Protein AF-A0A7D9IZC9-F1 (afdb_monomer_lite)

Structure (mmCIF, N/CA/C/O backbone):
data_AF-A0A7D9IZC9-F1
#
_entry.id   AF-A0A7D9IZC9-F1
#
loop_
_atom_site.group_PDB
_atom_site.id
_atom_site.type_symbol
_atom_site.label_atom_id
_atom_site.label_alt_id
_atom_site.label_comp_id
_atom_site.label_asym_id
_atom_site.label_entity_id
_atom_site.label_seq_id
_atom_site.pdbx_PDB_ins_code
_atom_site.Cartn_x
_atom_site.Cartn_y
_atom_site.Cartn_z
_atom_site.occupancy
_atom_site.B_iso_or_equiv
_atom_site.auth_seq_id
_atom_site.auth_comp_id
_atom_site.auth_asym_id
_atom_site.auth_atom_id
_atom_site.pdbx_PDB_model_num
ATOM 1 N N . GLU A 1 1 ? -10.716 -10.718 -15.882 1.00 45.84 1 GLU A N 1
ATOM 2 C CA . GLU A 1 1 ? -11.079 -9.286 -15.952 1.00 45.84 1 GLU A CA 1
ATOM 3 C C . GLU A 1 1 ? -10.105 -8.509 -15.073 1.00 45.84 1 GLU A C 1
ATOM 5 O O . GLU A 1 1 ? -9.601 -9.093 -14.121 1.00 45.84 1 GLU A O 1
ATOM 10 N N . LYS A 1 2 ? -9.738 -7.264 -15.411 1.00 54.06 2 LYS A N 1
ATOM 11 C CA . LYS A 1 2 ? -8.880 -6.455 -14.525 1.00 54.06 2 LYS A CA 1
ATOM 12 C C . LYS A 1 2 ? -9.763 -5.866 -13.431 1.00 54.06 2 LYS A C 1
ATOM 14 O O . LYS A 1 2 ? -10.280 -4.766 -13.569 1.00 54.06 2 LYS A O 1
ATOM 19 N N . GLU A 1 3 ? -10.002 -6.666 -12.405 1.00 78.94 3 GLU A N 1
ATOM 20 C CA . GLU A 1 3 ? -10.759 -6.265 -11.229 1.00 78.94 3 GLU A CA 1
ATOM 21 C C . GLU A 1 3 ? -10.001 -5.164 -10.462 1.00 78.94 3 GLU A C 1
ATOM 23 O O . GLU A 1 3 ? -8.770 -5.178 -10.361 1.00 78.94 3 GLU A O 1
ATOM 28 N N . CYS A 1 4 ? -10.746 -4.182 -9.958 1.00 85.56 4 CYS A N 1
ATOM 29 C CA . CYS A 1 4 ? -10.213 -3.012 -9.268 1.00 85.56 4 CYS A CA 1
ATOM 30 C C . CYS A 1 4 ? -9.595 -3.346 -7.904 1.00 85.56 4 CYS A C 1
ATOM 32 O O . CYS A 1 4 ? -10.011 -4.321 -7.270 1.00 85.56 4 CYS A O 1
ATOM 34 N N . PRO A 1 5 ? -8.667 -2.508 -7.400 1.00 88.94 5 PRO A N 1
ATOM 35 C CA . PRO A 1 5 ? -8.254 -2.587 -6.007 1.00 88.94 5 PRO A CA 1
ATOM 36 C C . PRO A 1 5 ? -9.454 -2.399 -5.079 1.00 88.94 5 PRO A C 1
ATOM 38 O O . PRO A 1 5 ? -10.395 -1.663 -5.384 1.00 88.94 5 PRO A O 1
ATOM 41 N N . LYS A 1 6 ? -9.404 -3.045 -3.914 1.00 90.12 6 LYS A N 1
ATOM 42 C CA . LYS A 1 6 ? -10.394 -2.812 -2.858 1.00 90.12 6 LYS A CA 1
ATOM 43 C C . LYS A 1 6 ? -10.062 -1.502 -2.153 1.00 90.12 6 LYS A C 1
ATOM 45 O O . LYS A 1 6 ? -8.979 -1.378 -1.590 1.00 90.12 6 LYS A O 1
ATOM 50 N N . CYS A 1 7 ? -10.974 -0.542 -2.169 1.00 88.00 7 CYS A N 1
ATOM 51 C CA . CYS A 1 7 ? -10.781 0.774 -1.560 1.00 88.00 7 CYS A CA 1
ATOM 52 C C . CYS A 1 7 ? -11.540 0.811 -0.233 1.00 88.00 7 CYS A C 1
ATOM 54 O O . CYS A 1 7 ? -12.764 0.689 -0.214 1.00 88.00 7 CYS A O 1
ATOM 56 N N . PHE A 1 8 ? -10.807 0.855 0.877 1.00 87.25 8 PHE A N 1
ATOM 57 C CA . PHE A 1 8 ? -11.345 0.664 2.222 1.00 87.25 8 PHE A CA 1
ATOM 58 C C . PHE A 1 8 ? -11.338 1.959 3.027 1.00 87.25 8 PHE A C 1
ATOM 60 O O . PHE A 1 8 ? -10.403 2.767 2.961 1.00 87.25 8 PHE A O 1
ATOM 67 N N . SER A 1 9 ? -12.359 2.088 3.878 1.00 84.75 9 SER A N 1
ATOM 68 C CA . SER A 1 9 ? -12.310 3.014 5.001 1.00 84.75 9 SER A CA 1
ATOM 69 C C . SER A 1 9 ? -11.179 2.619 5.965 1.00 84.75 9 SER A C 1
ATOM 71 O O . SER A 1 9 ? -10.638 1.511 5.914 1.00 84.75 9 SER A O 1
ATOM 73 N N . VAL A 1 10 ? -10.806 3.519 6.878 1.00 81.31 10 VAL A N 1
ATOM 74 C CA . VAL A 1 10 ? -9.805 3.196 7.913 1.00 81.31 10 VAL A CA 1
ATOM 75 C C . VAL A 1 10 ? -10.273 2.034 8.800 1.00 81.31 10 VAL A C 1
ATOM 77 O O . VAL A 1 10 ? -9.439 1.250 9.246 1.00 81.31 10 VAL A O 1
ATOM 80 N N . ASP A 1 11 ? -11.582 1.911 9.022 1.00 82.00 11 ASP A N 1
ATOM 81 C CA . ASP A 1 11 ? -12.183 0.901 9.897 1.00 82.00 11 ASP A CA 1
ATOM 82 C C . ASP A 1 11 ? -12.112 -0.485 9.248 1.00 82.00 11 ASP A C 1
ATOM 84 O O . ASP A 1 11 ? -11.591 -1.424 9.844 1.00 82.00 11 ASP A O 1
ATOM 88 N N . ASP A 1 12 ? -12.511 -0.589 7.978 1.00 86.56 12 ASP A N 1
ATOM 89 C CA . ASP A 1 12 ? -12.425 -1.846 7.222 1.00 86.56 12 ASP A CA 1
ATOM 90 C C . ASP A 1 12 ? -10.968 -2.290 7.023 1.00 86.56 12 ASP A C 1
ATOM 92 O O . ASP A 1 12 ? -10.657 -3.484 6.982 1.00 86.56 12 ASP A O 1
ATOM 96 N N . PHE A 1 13 ? -10.047 -1.326 6.915 1.00 85.62 13 PHE A N 1
ATOM 97 C CA . PHE A 1 13 ? -8.618 -1.609 6.828 1.00 85.62 13 PHE A CA 1
ATOM 98 C C . PHE A 1 13 ? -8.048 -2.157 8.141 1.00 85.62 13 PHE A C 1
ATOM 100 O O . PHE A 1 13 ? -7.188 -3.036 8.104 1.00 85.62 13 PHE A O 1
ATOM 107 N N . GLU A 1 14 ? -8.514 -1.672 9.293 1.00 84.25 14 GLU A N 1
ATOM 108 C CA . GLU A 1 14 ? -8.120 -2.205 10.600 1.00 84.25 14 GLU A CA 1
ATOM 109 C C . GLU A 1 14 ? -8.553 -3.671 10.760 1.00 84.25 14 GLU A C 1
ATOM 111 O O . GLU A 1 14 ? -7.751 -4.520 11.149 1.00 84.25 14 GLU A O 1
ATOM 116 N N . ASP A 1 15 ? -9.785 -3.981 10.363 1.00 85.56 15 ASP A N 1
ATOM 117 C CA . ASP A 1 15 ? -10.329 -5.339 10.359 1.00 85.56 15 ASP A CA 1
ATOM 118 C C . ASP A 1 15 ? -9.565 -6.280 9.414 1.00 85.56 15 ASP A C 1
ATOM 120 O O . ASP A 1 15 ? -9.295 -7.442 9.741 1.00 85.56 15 ASP A O 1
ATOM 124 N N . LEU A 1 16 ? -9.211 -5.783 8.222 1.00 85.38 16 LEU A N 1
ATOM 125 C CA . LEU A 1 16 ? -8.376 -6.509 7.266 1.00 85.38 16 LEU A CA 1
ATOM 126 C C . LEU A 1 16 ? -7.017 -6.835 7.881 1.00 85.38 16 LEU A C 1
ATOM 128 O O . LEU A 1 16 ? -6.552 -7.971 7.757 1.00 85.38 16 LEU A O 1
ATOM 132 N N . PHE A 1 17 ? -6.402 -5.837 8.515 1.00 79.88 17 PHE A N 1
ATOM 133 C CA . PHE A 1 17 ? -5.091 -5.935 9.131 1.00 79.88 17 PHE A CA 1
ATOM 134 C C . PHE A 1 17 ? -5.065 -7.070 10.157 1.00 79.88 17 PHE A C 1
ATOM 136 O O . PHE A 1 17 ? -4.244 -7.974 10.025 1.00 79.88 17 PHE A O 1
ATOM 143 N N . ASP A 1 18 ? -6.013 -7.095 11.094 1.00 80.56 18 ASP A N 1
ATOM 144 C CA . ASP A 1 18 ? -6.063 -8.100 12.167 1.00 80.56 18 ASP A CA 1
ATOM 145 C C . ASP A 1 18 ? -6.214 -9.535 11.645 1.00 80.56 18 ASP A C 1
ATOM 147 O O . ASP A 1 18 ? -5.665 -10.477 12.216 1.00 80.56 18 ASP A O 1
ATOM 151 N N . LYS A 1 19 ? -6.951 -9.712 10.544 1.00 82.38 19 LYS A N 1
ATOM 152 C CA . LYS A 1 19 ? -7.289 -11.040 10.010 1.00 82.38 19 LYS A CA 1
ATOM 153 C C . LYS A 1 19 ? -6.255 -11.584 9.027 1.00 82.38 19 LYS A C 1
ATOM 155 O O . LYS A 1 19 ? -6.105 -12.798 8.917 1.00 82.38 19 LYS A O 1
ATOM 160 N N . ASN A 1 20 ? -5.593 -10.712 8.267 1.00 82.12 20 ASN A N 1
ATOM 161 C CA . ASN A 1 20 ? -4.898 -11.126 7.044 1.00 82.12 20 ASN A CA 1
ATOM 162 C C . ASN A 1 20 ? -3.399 -10.863 7.054 1.00 82.12 20 ASN A C 1
ATOM 164 O O . ASN A 1 20 ? -2.686 -11.443 6.225 1.00 82.12 20 ASN A O 1
ATOM 168 N N . ILE A 1 21 ? -2.915 -9.987 7.933 1.00 78.75 21 ILE A N 1
ATOM 169 C C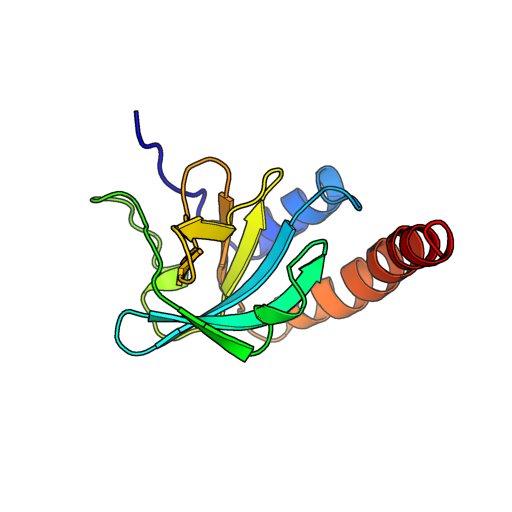A . ILE A 1 21 ? -1.535 -9.546 7.843 1.00 78.75 21 ILE A CA 1
ATOM 170 C C . ILE A 1 21 ? -0.568 -10.576 8.417 1.00 78.75 21 ILE A C 1
ATOM 172 O O . ILE A 1 21 ? -0.709 -11.076 9.532 1.00 78.75 21 ILE A O 1
ATOM 176 N N . ASN A 1 22 ? 0.444 -10.908 7.628 1.00 80.19 22 ASN A N 1
ATOM 177 C CA . ASN A 1 22 ? 1.481 -11.849 8.014 1.00 80.19 22 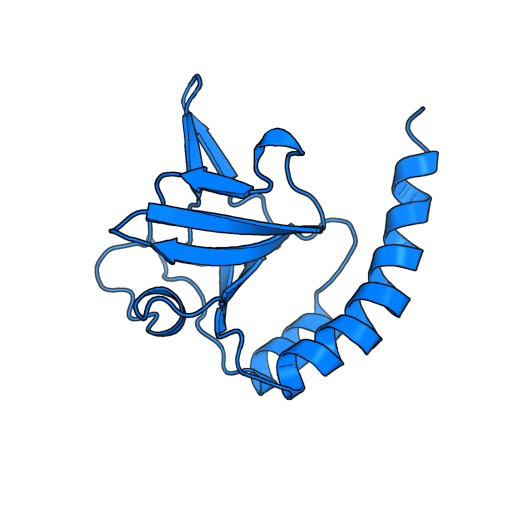ASN A CA 1
ATOM 178 C C . ASN A 1 22 ? 2.804 -11.482 7.327 1.00 80.19 22 ASN A C 1
ATOM 180 O O . ASN A 1 22 ? 2.861 -10.571 6.501 1.00 80.19 22 ASN A O 1
ATOM 184 N N . CYS A 1 23 ? 3.884 -12.191 7.657 1.00 79.69 23 CYS A N 1
ATOM 185 C CA . CYS A 1 23 ? 5.215 -11.885 7.124 1.00 79.69 23 CYS A CA 1
ATOM 186 C C . CYS A 1 23 ? 5.366 -12.149 5.623 1.00 79.69 23 CYS A C 1
ATOM 188 O O . CYS A 1 23 ? 6.378 -11.759 5.04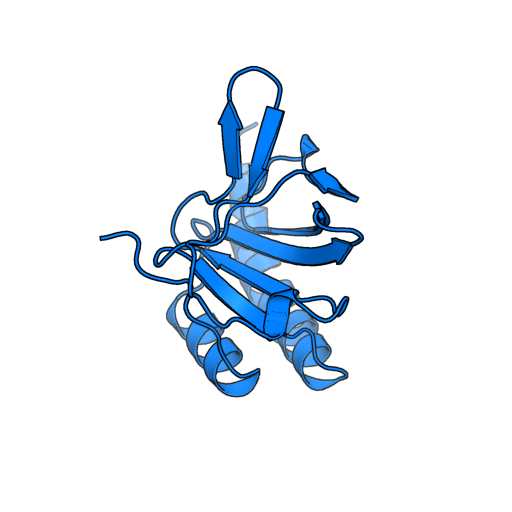7 1.00 79.69 23 CYS A O 1
ATOM 190 N N . SER A 1 24 ? 4.392 -12.803 4.988 1.00 83.69 24 SER A N 1
ATOM 191 C CA . SER A 1 24 ? 4.337 -12.979 3.539 1.00 83.69 24 SER A CA 1
ATOM 192 C C . SER A 1 24 ? 3.534 -11.915 2.804 1.00 83.69 24 SER A C 1
ATOM 194 O O . SER A 1 24 ? 3.627 -11.858 1.582 1.00 83.69 24 SER A O 1
ATOM 196 N N . SER A 1 25 ? 2.817 -11.056 3.521 1.00 86.00 25 SER A N 1
ATOM 197 C CA . SER A 1 25 ? 2.095 -9.936 2.931 1.00 86.00 25 SER A CA 1
ATOM 198 C C . SER A 1 25 ? 3.034 -8.791 2.539 1.00 86.00 25 SER A C 1
ATOM 200 O O . SER A 1 25 ? 4.141 -8.660 3.056 1.00 86.00 25 SER A O 1
ATOM 202 N N . TYR A 1 26 ? 2.549 -7.921 1.661 1.00 88.75 26 TYR A N 1
ATOM 203 C CA . TYR A 1 26 ? 3.201 -6.689 1.235 1.00 88.75 26 TYR A CA 1
ATOM 204 C C . TYR A 1 26 ? 2.438 -5.507 1.825 1.00 88.75 26 TYR A C 1
ATOM 206 O O . TYR A 1 26 ? 1.214 -5.427 1.700 1.00 88.75 26 TYR A O 1
ATOM 214 N N . LEU A 1 27 ? 3.143 -4.568 2.457 1.00 87.81 27 LEU A N 1
ATOM 215 C CA . LEU A 1 27 ? 2.520 -3.377 3.037 1.00 87.81 27 LEU A CA 1
ATOM 216 C C . LEU A 1 27 ? 3.403 -2.150 2.845 1.00 87.81 27 LEU A C 1
ATOM 218 O O . LEU A 1 27 ? 4.491 -2.056 3.420 1.00 87.81 27 LEU A O 1
ATOM 222 N N . THR A 1 28 ? 2.907 -1.175 2.087 1.00 89.19 28 THR A N 1
ATOM 223 C CA . THR A 1 28 ? 3.622 0.073 1.809 1.00 89.19 28 THR A CA 1
ATOM 224 C C . THR A 1 28 ? 2.732 1.281 2.040 1.00 89.19 28 THR A C 1
ATOM 226 O O . THR A 1 28 ? 1.525 1.256 1.810 1.00 89.19 28 THR A O 1
ATOM 229 N N . ARG A 1 29 ? 3.340 2.371 2.512 1.00 89.31 29 ARG A N 1
ATOM 230 C CA . ARG A 1 29 ? 2.716 3.692 2.502 1.00 89.31 29 ARG A CA 1
ATOM 231 C C . ARG A 1 29 ? 3.166 4.427 1.264 1.00 89.31 29 ARG A C 1
ATOM 233 O O . ARG A 1 29 ? 4.363 4.641 1.070 1.00 89.31 29 ARG A O 1
ATOM 240 N N . VAL A 1 30 ? 2.202 4.886 0.490 1.00 90.69 30 VAL A N 1
ATOM 241 C CA . VAL A 1 30 ? 2.407 5.567 -0.780 1.00 90.69 30 VAL A CA 1
ATOM 242 C C . VAL A 1 30 ? 1.752 6.945 -0.771 1.00 90.69 30 VAL A C 1
ATOM 244 O O . VAL A 1 30 ? 1.030 7.297 0.161 1.00 90.69 30 VAL A O 1
ATOM 247 N N . LYS A 1 31 ? 2.060 7.771 -1.768 1.00 90.62 31 LYS A N 1
ATOM 248 C CA . LYS A 1 31 ? 1.434 9.075 -1.995 1.00 90.62 31 LYS A CA 1
ATOM 249 C C . LYS A 1 31 ? 1.462 9.376 -3.490 1.00 90.62 31 LYS A C 1
ATOM 251 O O . LYS A 1 31 ? 2.553 9.406 -4.061 1.00 90.62 31 LYS A O 1
ATOM 256 N N . SER A 1 32 ? 0.310 9.665 -4.087 1.00 86.75 32 SER A N 1
ATOM 257 C CA . SER A 1 32 ? 0.261 10.153 -5.469 1.00 86.75 32 SER A CA 1
ATOM 258 C C . SER A 1 32 ? 0.833 11.573 -5.556 1.00 86.75 32 SER A C 1
ATOM 260 O O . SER A 1 32 ? 0.502 12.441 -4.739 1.00 86.75 32 SER A O 1
ATOM 262 N N . ILE A 1 33 ? 1.751 11.802 -6.498 1.00 85.00 33 ILE A N 1
ATOM 263 C CA . ILE A 1 33 ? 2.399 13.093 -6.760 1.00 85.00 33 ILE A CA 1
ATOM 264 C C . ILE A 1 33 ? 2.579 13.236 -8.272 1.00 85.00 33 ILE A C 1
ATOM 266 O O . ILE A 1 33 ? 3.370 12.511 -8.866 1.00 85.00 33 ILE A O 1
ATOM 270 N N . GLY A 1 34 ? 1.872 14.188 -8.889 1.00 80.56 34 GLY A N 1
ATOM 271 C CA . GLY A 1 34 ? 2.078 14.542 -10.299 1.00 80.56 34 GLY A CA 1
ATOM 272 C C . GLY A 1 34 ? 1.891 13.375 -11.275 1.00 80.56 34 GLY A C 1
ATOM 273 O O . GLY A 1 34 ? 2.675 13.243 -12.206 1.00 80.56 34 GLY A O 1
ATOM 274 N N . GLY A 1 35 ? 0.909 12.499 -11.035 1.00 82.06 35 GLY A N 1
ATOM 275 C CA . GLY A 1 35 ? 0.666 11.321 -11.880 1.00 82.06 35 GLY A CA 1
ATOM 276 C C . GLY A 1 35 ? 1.615 10.143 -11.631 1.00 82.06 35 GLY A C 1
ATOM 277 O O . GLY A 1 35 ? 1.524 9.138 -12.326 1.00 82.06 35 GLY A O 1
ATOM 278 N N . LEU A 1 36 ? 2.486 10.227 -10.621 1.00 88.44 36 LEU A N 1
ATOM 279 C CA . LEU A 1 36 ? 3.365 9.144 -10.173 1.00 88.44 36 LEU A CA 1
ATOM 280 C C . LEU A 1 36 ? 3.031 8.720 -8.742 1.00 88.44 36 LEU A C 1
ATOM 282 O O . LEU A 1 36 ? 2.402 9.465 -7.987 1.00 88.44 36 LEU A O 1
ATOM 286 N N . MET A 1 37 ? 3.517 7.546 -8.342 1.00 89.75 37 MET A N 1
ATOM 287 C CA . MET A 1 37 ? 3.391 7.051 -6.978 1.00 89.75 37 MET A CA 1
ATOM 288 C C . MET A 1 37 ? 4.720 7.161 -6.242 1.00 89.75 37 MET A C 1
ATOM 290 O O . MET A 1 37 ? 5.721 6.555 -6.625 1.00 89.75 37 MET A O 1
ATOM 294 N N . LYS A 1 38 ? 4.735 7.922 -5.146 1.00 90.88 38 LYS A N 1
ATOM 295 C CA . LYS A 1 38 ? 5.877 7.982 -4.233 1.00 90.88 38 LYS A CA 1
ATOM 296 C C . LYS A 1 38 ? 5.701 6.982 -3.102 1.00 90.88 38 LYS A C 1
ATOM 298 O O . LYS A 1 38 ? 4.826 7.166 -2.254 1.00 90.88 38 LYS A O 1
ATOM 303 N N . VAL A 1 39 ? 6.584 5.993 -3.020 1.00 89.81 39 VAL A N 1
ATOM 304 C CA . VAL A 1 39 ? 6.679 5.096 -1.865 1.00 89.81 39 VAL A CA 1
ATOM 305 C C . VAL A 1 39 ? 7.330 5.870 -0.723 1.00 89.81 39 VAL A C 1
ATOM 307 O O . VAL A 1 39 ? 8.455 6.346 -0.814 1.00 89.81 39 VAL A O 1
ATOM 310 N N . LYS A 1 40 ? 6.596 6.072 0.368 1.00 87.00 40 LYS A N 1
ATOM 311 C CA . LYS A 1 40 ? 7.068 6.805 1.551 1.00 87.00 40 LYS A CA 1
ATOM 312 C C . LYS A 1 40 ? 7.751 5.908 2.564 1.00 87.00 40 LYS A C 1
ATOM 314 O O . LYS A 1 40 ? 8.545 6.423 3.342 1.00 87.00 40 LYS A O 1
ATOM 319 N N . LYS A 1 41 ? 7.318 4.653 2.643 1.00 84.25 41 LYS A N 1
ATOM 320 C CA . LYS A 1 41 ? 7.862 3.633 3.534 1.00 84.25 41 LYS A CA 1
ATOM 321 C C . LYS A 1 41 ? 7.327 2.267 3.123 1.00 84.25 41 LYS A C 1
ATOM 323 O O . LYS A 1 41 ? 6.131 2.155 2.846 1.00 84.25 41 LYS A O 1
ATOM 328 N N . ALA A 1 42 ? 8.179 1.256 3.143 1.00 82.12 42 ALA A N 1
ATOM 329 C CA . ALA A 1 42 ? 7.765 -0.137 3.114 1.00 82.12 42 ALA A CA 1
ATOM 330 C C . ALA A 1 42 ? 7.838 -0.718 4.527 1.00 82.12 42 ALA A C 1
ATOM 332 O O . ALA A 1 42 ? 8.767 -0.424 5.277 1.00 82.12 42 ALA A O 1
ATOM 333 N N . TYR A 1 43 ? 6.831 -1.492 4.916 1.00 79.94 43 TYR A N 1
ATOM 334 C CA . TYR A 1 43 ? 6.728 -2.040 6.270 1.00 79.94 43 TYR A CA 1
ATOM 335 C C . TYR A 1 43 ? 6.870 -3.555 6.305 1.00 79.94 43 TYR A C 1
ATOM 337 O O . TYR A 1 43 ? 7.412 -4.087 7.269 1.00 79.94 43 TYR A O 1
ATOM 345 N N . ILE A 1 44 ? 6.382 -4.239 5.272 1.00 79.06 44 ILE A N 1
ATOM 346 C CA . ILE A 1 44 ? 6.475 -5.692 5.120 1.00 79.06 44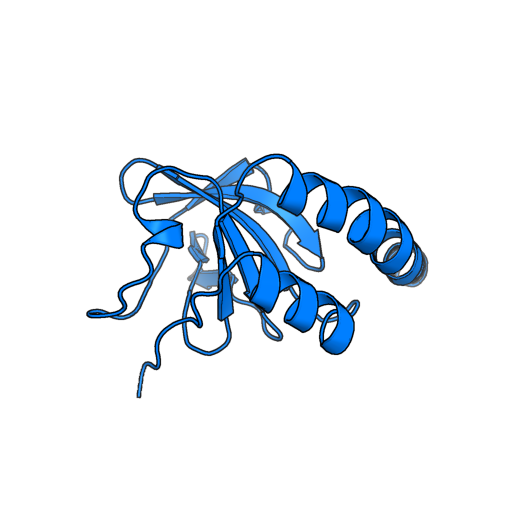 ILE A CA 1
ATOM 347 C C . ILE A 1 44 ? 6.762 -5.966 3.661 1.00 79.06 44 ILE A C 1
ATOM 349 O O . ILE A 1 44 ? 6.099 -5.355 2.821 1.00 79.06 44 ILE A O 1
ATOM 353 N N . LYS A 1 45 ? 7.738 -6.851 3.419 1.00 73.12 45 LYS A N 1
ATOM 354 C CA . LYS A 1 45 ? 8.188 -7.327 2.108 1.00 73.12 45 LYS A CA 1
ATOM 355 C C . LYS A 1 45 ? 8.108 -6.239 1.041 1.00 73.12 45 LYS A C 1
ATOM 357 O O . LYS A 1 45 ? 7.110 -6.072 0.356 1.00 73.12 45 LYS A O 1
ATOM 362 N N . ALA A 1 46 ? 9.186 -5.490 0.900 1.00 65.38 46 ALA A N 1
ATOM 363 C CA . ALA A 1 46 ? 9.419 -4.699 -0.292 1.00 65.38 46 ALA A CA 1
ATOM 364 C C . ALA A 1 46 ? 10.907 -4.741 -0.608 1.00 65.38 46 ALA A C 1
ATOM 366 O O . ALA A 1 46 ? 11.725 -5.071 0.249 1.00 65.38 46 ALA A O 1
ATOM 367 N N . TYR A 1 47 ? 11.245 -4.404 -1.841 1.00 66.56 47 TYR A N 1
ATOM 368 C CA . TYR A 1 47 ? 12.630 -4.229 -2.241 1.00 66.56 47 TYR A CA 1
ATOM 369 C C . TYR A 1 47 ? 13.205 -2.982 -1.554 1.00 66.56 47 TYR A C 1
ATOM 371 O O . TYR A 1 47 ? 12.601 -1.917 -1.637 1.00 66.56 47 TYR A O 1
ATOM 379 N N . ASP A 1 48 ? 14.383 -3.055 -0.932 1.00 62.28 48 ASP A N 1
ATOM 380 C CA . ASP A 1 48 ? 15.010 -1.874 -0.301 1.00 62.28 48 ASP A CA 1
ATOM 381 C C . ASP A 1 48 ? 15.138 -0.693 -1.283 1.00 62.28 48 ASP A C 1
ATOM 383 O O . ASP A 1 48 ? 14.957 0.470 -0.925 1.00 62.28 48 ASP A O 1
ATOM 387 N N . ALA A 1 49 ? 15.344 -1.006 -2.566 1.00 63.41 49 ALA A N 1
ATOM 388 C CA . ALA A 1 49 ? 15.423 -0.043 -3.659 1.00 63.41 49 ALA A CA 1
ATOM 389 C C . ALA A 1 49 ? 14.130 0.762 -3.911 1.00 63.41 49 ALA A C 1
ATOM 391 O O . ALA A 1 49 ? 14.175 1.757 -4.635 1.00 63.41 49 ALA A O 1
ATOM 392 N N . VAL A 1 50 ? 12.980 0.354 -3.355 1.00 71.88 50 VAL A N 1
ATOM 393 C CA . VAL A 1 50 ? 11.708 1.067 -3.548 1.00 71.88 50 VAL A CA 1
ATOM 394 C C . VAL A 1 50 ? 11.405 2.083 -2.451 1.00 71.88 50 VAL A C 1
ATOM 396 O O . VAL A 1 50 ? 10.493 2.889 -2.627 1.00 71.88 50 VAL A O 1
ATOM 399 N N . GLU A 1 51 ? 12.133 2.109 -1.330 1.00 74.62 51 GLU A N 1
ATOM 400 C CA . GLU A 1 51 ? 11.858 3.097 -0.282 1.00 74.62 51 GLU A CA 1
ATOM 401 C C . GLU A 1 51 ? 12.231 4.515 -0.750 1.00 74.62 51 GLU A C 1
ATOM 403 O O . GLU A 1 51 ? 13.282 4.747 -1.339 1.00 74.62 51 GLU A O 1
ATOM 408 N N . TYR A 1 52 ? 11.342 5.489 -0.525 1.00 77.69 52 TYR A N 1
ATOM 409 C CA . TYR A 1 52 ? 11.462 6.881 -0.997 1.00 77.69 52 TYR A CA 1
ATOM 410 C C . TYR A 1 52 ? 11.465 7.075 -2.520 1.00 77.69 52 TYR A C 1
ATOM 412 O O . TYR A 1 52 ? 11.438 8.229 -2.975 1.00 77.69 52 TYR A O 1
ATOM 420 N N . ALA A 1 53 ? 11.411 5.991 -3.296 1.00 84.31 53 ALA A N 1
ATOM 421 C CA . ALA A 1 53 ? 11.344 6.027 -4.744 1.00 84.31 53 ALA A CA 1
ATOM 422 C C . ALA A 1 53 ? 10.014 6.622 -5.226 1.00 84.31 53 ALA A C 1
ATOM 424 O O . ALA A 1 53 ? 8.958 6.487 -4.600 1.00 84.31 53 ALA A O 1
ATOM 425 N N . THR A 1 54 ? 10.080 7.315 -6.359 1.00 88.69 54 THR A N 1
ATOM 426 C CA . THR A 1 54 ? 8.906 7.783 -7.099 1.00 88.69 54 THR A CA 1
ATOM 427 C C . THR A 1 54 ? 8.881 7.033 -8.412 1.00 88.69 54 THR A C 1
ATOM 429 O O . THR A 1 54 ? 9.892 7.010 -9.109 1.00 88.69 54 THR A O 1
ATOM 432 N N . MET A 1 55 ? 7.764 6.383 -8.711 1.00 89.88 55 MET A N 1
ATOM 433 C CA . MET A 1 55 ? 7.683 5.447 -9.822 1.00 89.88 55 MET A CA 1
ATOM 434 C C . MET A 1 55 ? 6.315 5.486 -10.502 1.00 89.88 55 MET A C 1
ATOM 436 O O . MET A 1 55 ? 5.346 5.982 -9.909 1.00 89.88 55 MET A O 1
ATOM 440 N N . PRO A 1 56 ? 6.216 4.970 -11.736 1.00 90.81 56 PRO A N 1
ATOM 441 C CA . PRO A 1 56 ? 4.933 4.774 -12.384 1.00 90.81 56 PRO A CA 1
ATOM 442 C C . PRO A 1 56 ? 4.046 3.839 -11.567 1.00 90.81 56 PRO A C 1
ATOM 444 O O . PRO A 1 56 ? 4.518 2.947 -10.857 1.00 90.81 56 PRO A O 1
ATOM 447 N N . TYR A 1 57 ? 2.742 4.025 -11.695 1.00 88.25 57 TYR A N 1
ATOM 448 C CA . TYR A 1 57 ? 1.771 3.097 -11.147 1.00 88.25 57 TYR A CA 1
ATOM 449 C C . TYR A 1 57 ? 0.638 2.878 -12.140 1.00 88.25 57 TYR A C 1
ATOM 451 O O . TYR A 1 57 ? 0.351 3.737 -12.973 1.00 88.25 57 TYR A O 1
ATOM 459 N N . VAL A 1 58 ? 0.014 1.711 -12.050 1.00 87.19 58 VAL A N 1
ATOM 460 C CA . VAL A 1 58 ? -1.097 1.291 -12.893 1.00 87.19 58 VAL A CA 1
ATOM 461 C C . VAL A 1 58 ? -2.272 0.968 -11.985 1.00 87.19 58 VAL A C 1
ATOM 463 O O . VAL A 1 58 ? -2.164 0.112 -11.108 1.00 87.19 58 VAL A O 1
ATOM 466 N N . ILE A 1 59 ? -3.393 1.641 -12.225 1.00 82.00 59 ILE A N 1
ATOM 467 C CA . ILE A 1 59 ? -4.718 1.260 -11.732 1.00 82.00 59 ILE A CA 1
ATOM 468 C C . ILE A 1 59 ? -5.549 0.941 -12.980 1.00 82.00 59 ILE A C 1
ATOM 470 O O . ILE A 1 59 ? -5.440 1.691 -13.956 1.00 82.00 59 ILE A O 1
ATOM 474 N N . PRO A 1 60 ? -6.341 -0.146 -13.011 1.00 80.44 60 PRO A N 1
ATOM 475 C CA . PRO A 1 60 ? -7.247 -0.390 -14.126 1.00 80.44 60 PRO A CA 1
ATOM 476 C C . PRO A 1 60 ? -8.167 0.815 -14.384 1.00 80.44 60 PRO A C 1
ATOM 478 O O . PRO A 1 60 ? -8.588 1.509 -13.454 1.00 80.44 60 PRO A O 1
ATOM 481 N N . GLU A 1 61 ? -8.462 1.080 -15.659 1.00 65.94 61 GLU A N 1
ATOM 482 C CA . GLU A 1 61 ? -9.393 2.143 -16.045 1.00 65.94 61 GLU A CA 1
ATOM 483 C C . GLU A 1 61 ? -10.757 1.919 -15.371 1.00 65.94 61 GLU A C 1
ATOM 485 O O . GLU A 1 61 ? -11.182 0.780 -15.184 1.00 65.94 61 GLU A O 1
ATOM 490 N N . PHE A 1 62 ? -11.439 3.009 -15.001 1.00 66.69 62 PHE A N 1
ATOM 491 C CA . PHE A 1 62 ? -12.738 3.013 -14.302 1.00 66.69 62 PHE A CA 1
ATOM 492 C C . PHE A 1 62 ? -12.737 2.562 -12.830 1.00 66.69 62 PHE A C 1
ATOM 494 O O . PHE A 1 62 ? -13.803 2.503 -12.218 1.00 66.69 62 PHE A O 1
ATOM 501 N N . CYS A 1 63 ? -11.577 2.337 -12.208 1.00 74.44 63 CYS A N 1
ATOM 502 C CA . CYS A 1 63 ? -11.510 2.138 -10.760 1.00 74.44 63 CYS A CA 1
ATOM 503 C C . CYS A 1 63 ? -11.540 3.478 -10.011 1.00 74.44 63 CYS A C 1
ATOM 505 O O . CYS A 1 63 ? -10.562 4.230 -10.008 1.00 74.44 63 CYS A O 1
ATOM 507 N N . GLN A 1 64 ? -12.656 3.774 -9.342 1.00 66.25 64 GLN A N 1
ATOM 508 C CA . GLN A 1 64 ? -12.752 4.914 -8.429 1.00 66.25 64 GLN A CA 1
ATOM 509 C C . GLN A 1 64 ? -12.134 4.542 -7.077 1.00 66.25 64 GLN A C 1
ATOM 511 O O . GLN A 1 64 ? -12.765 3.885 -6.257 1.00 66.25 64 GLN A O 1
ATOM 516 N N . CYS A 1 65 ? -10.877 4.937 -6.874 1.00 75.62 65 CYS A N 1
ATOM 517 C CA . CYS A 1 65 ? -10.173 4.830 -5.595 1.00 75.62 65 CYS A CA 1
ATOM 518 C C . CYS A 1 65 ? -9.699 6.237 -5.202 1.00 75.62 65 CYS A C 1
ATOM 520 O O . CYS A 1 65 ? -8.559 6.643 -5.468 1.00 75.62 65 CYS A O 1
ATOM 522 N N . ASP A 1 66 ? -10.609 7.025 -4.628 1.00 71.00 66 ASP A N 1
ATOM 523 C CA . ASP A 1 66 ? -10.356 8.410 -4.202 1.00 71.00 66 ASP A CA 1
ATOM 524 C C . ASP A 1 66 ? -9.207 8.509 -3.185 1.00 71.00 66 ASP A C 1
ATOM 526 O O . ASP A 1 66 ? -8.554 9.552 -3.045 1.00 71.00 66 ASP A O 1
ATOM 530 N N . GLU A 1 67 ? -8.921 7.395 -2.511 1.00 68.56 67 GLU A N 1
ATOM 531 C CA . GLU A 1 67 ? -7.816 7.172 -1.590 1.00 68.56 67 GLU A CA 1
ATOM 532 C C . GLU A 1 67 ? -6.459 7.397 -2.257 1.00 68.56 67 GLU A C 1
ATOM 534 O O . GLU A 1 67 ? -5.518 7.771 -1.562 1.00 68.56 67 GLU A O 1
ATOM 539 N N . ILE A 1 68 ? -6.336 7.201 -3.575 1.00 73.19 68 ILE A N 1
ATOM 540 C CA . ILE A 1 68 ? -5.080 7.376 -4.322 1.00 73.19 68 ILE A CA 1
ATOM 541 C C . ILE A 1 68 ? -5.013 8.752 -4.997 1.00 73.19 68 ILE A C 1
ATOM 543 O O . ILE A 1 68 ? -3.930 9.325 -5.133 1.00 73.19 68 ILE A O 1
ATOM 547 N N . ASN A 1 69 ? -6.158 9.323 -5.373 1.00 63.56 69 ASN A N 1
ATOM 548 C CA . ASN A 1 69 ? -6.214 10.439 -6.323 1.00 63.56 69 ASN A CA 1
ATOM 549 C C . ASN A 1 69 ? -6.060 11.843 -5.719 1.00 63.56 69 ASN A C 1
ATOM 551 O O . ASN A 1 69 ? -5.932 12.813 -6.457 1.00 63.56 69 ASN A O 1
ATOM 555 N N . ASN A 1 70 ? -5.980 11.980 -4.395 1.00 65.06 70 ASN A N 1
ATOM 556 C CA . ASN A 1 70 ? -6.083 13.295 -3.745 1.00 65.06 70 ASN A CA 1
ATOM 557 C C . ASN A 1 70 ? -4.786 13.833 -3.128 1.00 65.06 70 ASN A C 1
ATOM 559 O O . ASN A 1 70 ? -4.821 14.679 -2.233 1.00 65.06 70 ASN A O 1
ATOM 563 N N . GLY A 1 71 ? -3.620 13.331 -3.549 1.00 68.88 71 GLY A N 1
ATOM 564 C CA . GLY A 1 71 ? -2.336 13.777 -2.992 1.00 68.88 71 GLY A CA 1
ATOM 565 C C . GLY A 1 71 ? -2.229 13.563 -1.475 1.00 68.88 71 GLY A C 1
ATOM 566 O O . GLY A 1 71 ? -1.394 14.186 -0.816 1.00 68.88 71 GLY A O 1
ATOM 567 N N . VAL A 1 72 ? -3.068 12.693 -0.910 1.00 81.50 72 VAL A N 1
ATOM 568 C CA . VAL A 1 72 ? -2.989 12.216 0.470 1.00 81.50 72 VAL A CA 1
ATOM 569 C C . VAL A 1 72 ? -2.125 10.958 0.474 1.00 81.50 72 VAL A C 1
ATOM 571 O O . VAL A 1 72 ? -1.965 10.294 -0.548 1.00 81.50 72 VAL A O 1
ATOM 574 N N . ALA A 1 73 ? -1.474 10.678 1.601 1.00 87.50 73 ALA A N 1
ATOM 575 C CA . ALA A 1 73 ? -0.806 9.395 1.746 1.00 87.50 73 ALA A CA 1
ATOM 576 C C . ALA A 1 73 ? -1.853 8.278 1.860 1.00 87.50 73 ALA A C 1
ATOM 578 O O . ALA A 1 73 ? -2.948 8.498 2.372 1.00 87.50 73 ALA A O 1
ATOM 579 N N . SER A 1 74 ? -1.490 7.079 1.439 1.00 89.62 74 SER A N 1
ATOM 580 C CA . SER A 1 74 ? -2.370 5.910 1.442 1.00 89.62 74 SER A CA 1
ATOM 581 C C . SER A 1 74 ? -1.548 4.691 1.810 1.00 89.62 74 SER A C 1
ATOM 583 O O . SER A 1 74 ? -0.320 4.697 1.696 1.00 89.62 74 SER A O 1
ATOM 585 N N . LEU A 1 75 ? -2.212 3.653 2.284 1.00 89.38 75 LEU A N 1
ATOM 586 C CA . LEU A 1 75 ? -1.620 2.349 2.504 1.00 89.38 75 LEU A CA 1
ATOM 587 C C . LEU A 1 75 ? -2.061 1.413 1.411 1.00 89.38 75 LEU A C 1
ATOM 589 O O . LEU A 1 75 ? -3.239 1.384 1.078 1.00 89.38 75 LEU A O 1
ATOM 593 N N . VAL A 1 76 ? -1.106 0.653 0.899 1.00 90.88 76 VAL A N 1
ATOM 594 C CA . VAL A 1 76 ? -1.338 -0.429 -0.042 1.00 90.88 76 VAL A CA 1
ATOM 595 C C . VAL A 1 76 ? -0.949 -1.721 0.648 1.00 90.88 76 VAL A C 1
ATOM 597 O O . VAL A 1 76 ? 0.202 -1.907 1.054 1.00 90.88 76 VAL A O 1
ATOM 600 N N . PHE A 1 77 ? -1.929 -2.599 0.776 1.00 90.88 77 PHE A N 1
ATOM 601 C CA . PHE A 1 77 ? -1.776 -3.960 1.250 1.00 90.88 77 PHE A CA 1
ATOM 602 C C . PHE A 1 77 ? -1.964 -4.929 0.084 1.00 90.88 77 PHE A C 1
ATOM 604 O O . PHE A 1 77 ? -2.859 -4.738 -0.735 1.00 90.88 77 PHE A O 1
ATOM 611 N N . GLY A 1 78 ? -1.161 -5.986 0.032 1.00 91.06 78 GLY A N 1
ATOM 612 C CA . GLY A 1 78 ? -1.337 -7.080 -0.918 1.00 91.06 78 GLY A CA 1
ATOM 613 C C . GLY A 1 78 ? -0.885 -8.407 -0.323 1.00 91.06 78 GLY A C 1
ATOM 614 O O . GLY A 1 78 ? 0.058 -8.455 0.466 1.00 91.06 78 GLY A O 1
ATOM 615 N N . GLN A 1 79 ? -1.556 -9.495 -0.703 1.00 86.88 79 GLN A N 1
ATOM 616 C CA . GLN A 1 79 ? -1.087 -10.856 -0.393 1.00 86.88 79 GLN A CA 1
ATOM 617 C C . GLN A 1 79 ? -0.042 -11.355 -1.403 1.00 86.88 79 GLN A C 1
ATOM 619 O O . GLN A 1 79 ? 0.651 -12.336 -1.151 1.00 86.88 79 GLN A O 1
ATOM 624 N N . SER A 1 80 ? 0.082 -10.665 -2.533 1.00 86.94 80 SER A N 1
ATOM 625 C CA . SER A 1 80 ? 1.078 -10.895 -3.572 1.00 86.94 80 SER A CA 1
ATOM 626 C C . SER A 1 80 ? 1.870 -9.623 -3.843 1.00 86.94 80 SER A C 1
ATOM 628 O O . SER A 1 80 ? 1.435 -8.521 -3.496 1.00 86.94 80 SER A O 1
ATOM 630 N N . ASP A 1 81 ? 3.014 -9.787 -4.504 1.00 87.88 81 ASP A N 1
ATOM 631 C CA . ASP A 1 81 ? 3.843 -8.666 -4.921 1.00 87.88 81 ASP A CA 1
ATOM 632 C C . ASP A 1 81 ? 3.104 -7.777 -5.929 1.00 87.88 81 ASP A C 1
ATOM 634 O O . ASP A 1 81 ? 2.697 -8.233 -7.002 1.00 87.88 81 ASP A O 1
ATOM 638 N N . TYR A 1 82 ? 2.932 -6.508 -5.572 1.00 90.50 82 TYR A N 1
ATOM 639 C CA . TYR A 1 82 ? 2.378 -5.473 -6.444 1.00 90.50 82 TYR A CA 1
ATOM 640 C C . TYR A 1 82 ? 3.459 -4.578 -7.062 1.00 90.50 82 TYR A C 1
ATOM 642 O O . TYR A 1 82 ? 3.136 -3.648 -7.800 1.00 90.50 82 TYR A O 1
ATOM 650 N N . PHE A 1 83 ? 4.740 -4.840 -6.798 1.00 89.56 83 PHE A N 1
ATOM 651 C CA . PHE A 1 83 ? 5.843 -4.238 -7.531 1.00 89.56 83 PHE A CA 1
ATOM 652 C C . PHE A 1 83 ? 6.123 -5.071 -8.782 1.00 89.56 83 PHE A C 1
ATOM 654 O O . PHE A 1 83 ? 6.459 -6.253 -8.724 1.00 89.56 83 PHE A O 1
ATOM 661 N N . ARG A 1 84 ? 5.981 -4.452 -9.954 1.00 88.25 84 ARG A N 1
ATOM 662 C CA . ARG A 1 84 ? 6.303 -5.075 -11.238 1.00 88.25 84 ARG A CA 1
ATOM 663 C C . ARG A 1 84 ? 7.576 -4.480 -11.798 1.00 88.25 84 ARG A C 1
ATOM 665 O O . ARG A 1 84 ? 7.633 -3.285 -12.084 1.00 88.25 84 ARG A O 1
ATOM 672 N N . THR A 1 85 ? 8.565 -5.339 -12.001 1.00 84.69 85 THR A N 1
ATOM 673 C CA . THR A 1 85 ? 9.801 -4.997 -12.699 1.00 84.69 85 THR A CA 1
ATOM 674 C C . THR A 1 85 ? 9.656 -5.291 -14.189 1.00 84.69 85 THR A C 1
ATOM 676 O O . THR A 1 85 ? 9.346 -6.418 -14.574 1.00 84.69 85 THR A O 1
ATOM 679 N N . ASN A 1 86 ? 9.916 -4.292 -15.028 1.00 82.75 86 ASN A N 1
ATOM 680 C CA . ASN A 1 86 ? 10.077 -4.449 -16.468 1.00 82.75 86 ASN A CA 1
ATOM 681 C C . ASN A 1 86 ? 11.476 -3.954 -16.861 1.00 82.75 86 ASN A C 1
ATOM 683 O O . ASN A 1 86 ? 11.737 -2.754 -16.963 1.00 82.75 86 ASN A O 1
ATOM 687 N N . GLY A 1 87 ? 12.421 -4.885 -16.997 1.00 82.56 87 GLY A N 1
ATOM 688 C CA . GLY A 1 87 ? 13.833 -4.548 -17.173 1.00 82.56 87 GLY A CA 1
ATOM 689 C C . GLY A 1 87 ? 14.398 -3.821 -15.948 1.00 82.56 87 GLY A C 1
ATOM 690 O O . GLY A 1 87 ? 14.535 -4.418 -14.885 1.00 82.56 87 GLY A O 1
ATOM 691 N N . LYS A 1 88 ? 14.752 -2.538 -16.103 1.00 78.88 88 LYS A N 1
ATOM 692 C CA . LYS A 1 88 ? 15.276 -1.687 -15.014 1.00 78.88 88 LYS A CA 1
ATOM 693 C C . LYS A 1 88 ? 14.205 -0.826 -14.340 1.00 78.88 88 LYS A C 1
ATOM 695 O O . LYS A 1 88 ? 14.501 -0.170 -13.346 1.00 78.88 88 LYS A O 1
ATOM 700 N N . GLU A 1 89 ? 12.995 -0.792 -14.885 1.00 83.25 89 GLU A N 1
ATOM 701 C CA . GLU A 1 89 ? 11.910 0.036 -14.372 1.00 83.25 89 GLU A CA 1
ATOM 702 C C . GLU A 1 89 ? 11.045 -0.770 -13.403 1.00 83.25 89 GLU A C 1
ATOM 704 O O . GLU A 1 89 ? 10.696 -1.920 -13.673 1.00 83.25 89 GLU A O 1
ATOM 709 N N . ILE A 1 90 ? 10.710 -0.170 -12.263 1.00 86.62 90 ILE A N 1
ATOM 710 C CA . ILE A 1 90 ? 9.793 -0.739 -11.275 1.00 86.62 90 ILE A CA 1
ATOM 711 C C . ILE A 1 90 ? 8.524 0.105 -11.305 1.00 86.62 90 ILE A C 1
ATOM 713 O O . ILE A 1 90 ? 8.604 1.330 -11.307 1.00 86.62 90 ILE A O 1
ATOM 717 N N . SER A 1 91 ? 7.365 -0.543 -11.315 1.00 89.81 91 SER A N 1
ATOM 718 C CA . SER A 1 91 ? 6.054 0.105 -11.250 1.00 89.81 91 SER A CA 1
ATOM 719 C C . SER A 1 91 ? 5.189 -0.527 -10.163 1.00 89.81 91 SER A C 1
ATOM 721 O O . SER A 1 91 ? 5.351 -1.708 -9.852 1.00 89.81 91 SER A O 1
ATOM 723 N N . LEU A 1 92 ? 4.267 0.244 -9.584 1.00 90.19 92 LEU A N 1
ATOM 724 C CA . LEU A 1 92 ? 3.215 -0.308 -8.723 1.00 90.19 92 LEU A CA 1
ATOM 725 C C . LEU A 1 92 ? 2.008 -0.721 -9.564 1.00 90.19 92 LEU A C 1
ATOM 727 O O . LEU A 1 92 ? 1.463 0.096 -10.298 1.00 90.19 92 LEU A O 1
ATOM 731 N N . VAL A 1 93 ? 1.539 -1.953 -9.410 1.00 91.19 93 VAL A N 1
ATOM 732 C CA . VAL A 1 93 ? 0.294 -2.424 -10.024 1.00 91.19 93 VAL A CA 1
ATOM 733 C C . VAL A 1 93 ? -0.751 -2.614 -8.938 1.00 91.19 93 VAL A C 1
ATOM 735 O O . VAL A 1 93 ? -0.619 -3.482 -8.084 1.00 91.19 93 VAL A O 1
ATOM 738 N N . LEU A 1 94 ? -1.777 -1.769 -8.964 1.00 90.00 94 LEU A N 1
ATOM 739 C CA . LEU A 1 94 ? -2.857 -1.753 -7.987 1.00 90.00 94 LEU A CA 1
ATOM 740 C C . LEU A 1 94 ? -4.115 -2.331 -8.640 1.00 90.00 94 LEU A C 1
ATOM 742 O O . LEU A 1 94 ? -4.867 -1.620 -9.304 1.00 90.00 94 LEU A O 1
ATOM 746 N N . ASP A 1 95 ? -4.301 -3.638 -8.488 1.00 89.62 95 ASP A N 1
ATOM 747 C CA . ASP A 1 95 ? -5.426 -4.424 -9.011 1.00 89.62 95 ASP A CA 1
ATOM 748 C C . ASP A 1 95 ? -6.190 -5.113 -7.862 1.00 89.62 95 ASP A C 1
ATOM 750 O O . ASP A 1 95 ? -5.977 -4.778 -6.694 1.00 89.62 95 ASP A O 1
ATOM 754 N N . SER A 1 96 ? -7.069 -6.076 -8.156 1.00 88.50 96 SER A N 1
ATOM 755 C CA . SER A 1 96 ? -7.857 -6.789 -7.138 1.00 88.50 96 SER A CA 1
ATOM 756 C C . SER A 1 96 ? -7.062 -7.600 -6.122 1.00 88.50 96 SER A C 1
ATOM 758 O O . SER A 1 96 ? -7.604 -7.948 -5.068 1.00 88.50 96 SER A O 1
ATOM 760 N N . GLY A 1 97 ? -5.775 -7.850 -6.377 1.00 89.06 97 GLY A N 1
ATOM 761 C CA . GLY A 1 97 ? -4.853 -8.403 -5.388 1.00 89.06 97 GLY A CA 1
ATOM 762 C C . GLY A 1 97 ? -4.447 -7.393 -4.310 1.00 89.06 97 GLY A C 1
ATOM 763 O O . GLY A 1 97 ? -3.846 -7.774 -3.301 1.00 89.06 97 GLY A O 1
ATOM 764 N N . THR A 1 98 ? -4.784 -6.115 -4.501 1.00 91.12 98 THR A N 1
ATOM 765 C CA . THR A 1 98 ? -4.425 -5.020 -3.604 1.00 91.12 98 THR A CA 1
ATOM 766 C C . THR A 1 98 ? -5.635 -4.421 -2.894 1.00 91.12 98 THR A C 1
ATOM 768 O O . THR A 1 98 ? -6.754 -4.353 -3.405 1.00 91.12 98 THR A O 1
ATOM 771 N N . THR A 1 99 ? -5.400 -3.985 -1.662 1.00 92.12 99 THR A N 1
ATOM 772 C CA . THR A 1 99 ? -6.337 -3.198 -0.864 1.00 92.12 99 THR A CA 1
ATOM 773 C C . THR A 1 99 ? -5.688 -1.877 -0.501 1.00 92.12 99 THR A C 1
ATOM 775 O O . THR A 1 99 ? -4.519 -1.836 -0.111 1.00 92.12 99 THR A O 1
ATOM 778 N N . VAL A 1 100 ? -6.445 -0.798 -0.637 1.00 90.44 100 VAL A N 1
ATOM 779 C CA . VAL A 1 100 ? -5.962 0.565 -0.492 1.00 90.44 100 VAL A CA 1
ATOM 780 C C . VAL A 1 100 ? -6.806 1.295 0.535 1.00 90.44 100 VAL A C 1
ATOM 782 O O . VAL A 1 100 ? -8.028 1.274 0.467 1.00 90.44 100 VAL A O 1
ATOM 785 N N . ALA A 1 101 ? -6.149 1.959 1.479 1.00 89.62 101 ALA A N 1
ATOM 786 C CA . ALA A 1 101 ? -6.816 2.777 2.482 1.00 89.62 101 ALA A CA 1
ATOM 787 C C . ALA A 1 101 ? -6.130 4.131 2.616 1.00 89.62 101 ALA A C 1
ATOM 789 O O . ALA A 1 101 ? -4.899 4.231 2.631 1.00 89.62 101 ALA A O 1
ATOM 790 N N . LYS A 1 102 ? -6.916 5.198 2.749 1.00 87.56 102 LYS A N 1
ATOM 791 C CA . LYS A 1 102 ? -6.380 6.542 2.975 1.00 87.56 102 LYS A CA 1
ATOM 792 C C . LYS A 1 102 ? -5.644 6.601 4.315 1.00 87.56 102 LYS A C 1
ATOM 794 O O . LYS A 1 102 ? -6.133 6.139 5.345 1.00 87.56 102 LYS A O 1
ATOM 799 N N . TRP A 1 103 ? -4.474 7.232 4.328 1.00 80.31 103 TRP A N 1
ATOM 800 C CA . TRP A 1 103 ? -3.765 7.558 5.562 1.00 80.31 103 TRP A CA 1
ATOM 801 C C . TRP A 1 103 ? -4.429 8.774 6.209 1.00 80.31 103 TRP A C 1
ATOM 803 O O . TRP A 1 103 ? -3.990 9.913 6.023 1.00 80.31 103 TRP A O 1
ATOM 813 N N . ASP A 1 104 ? -5.507 8.537 6.955 1.00 71.44 104 ASP A N 1
ATOM 814 C CA . ASP A 1 104 ? -6.233 9.608 7.630 1.00 71.44 104 ASP A CA 1
ATOM 815 C C . ASP A 1 104 ? -5.840 9.737 9.114 1.00 71.44 104 ASP A C 1
ATOM 817 O O . ASP A 1 104 ? -6.232 8.967 9.997 1.00 71.44 104 ASP A O 1
ATOM 821 N N . GLY A 1 105 ? -5.015 10.748 9.391 1.00 70.62 105 GLY A N 1
ATOM 822 C CA . GLY A 1 105 ? -4.941 11.363 10.712 1.00 70.62 105 GLY A CA 1
ATOM 823 C C . GLY A 1 105 ? -4.373 10.506 11.852 1.00 70.62 105 GLY A C 1
ATOM 824 O O . GLY A 1 105 ? -3.294 9.911 11.772 1.00 70.62 105 GLY A O 1
ATOM 825 N N . LYS A 1 106 ? -5.012 10.612 13.024 1.00 80.12 106 LYS A N 1
ATOM 826 C CA . LYS A 1 106 ? -4.548 10.035 14.302 1.00 80.12 106 LYS A CA 1
ATOM 827 C C . LYS A 1 106 ? -4.849 8.536 14.401 1.00 80.12 106 LYS A C 1
ATOM 829 O O . LYS A 1 106 ? -4.020 7.806 14.933 1.00 80.12 106 LYS A O 1
ATOM 834 N N . LYS A 1 107 ? -5.977 8.077 13.848 1.00 80.94 107 LYS A N 1
ATOM 835 C CA . LYS A 1 107 ? -6.408 6.675 13.941 1.00 80.94 107 LYS A CA 1
ATOM 836 C C . LYS A 1 107 ? -5.460 5.736 13.197 1.00 80.94 107 LYS A C 1
ATOM 838 O O . LYS A 1 107 ? -4.916 4.828 13.816 1.00 80.94 107 LYS A O 1
ATOM 843 N N . MET A 1 108 ? -5.135 6.035 11.934 1.00 80.19 108 MET A N 1
ATOM 844 C CA . MET A 1 108 ? -4.179 5.224 11.166 1.00 80.19 108 MET A CA 1
ATOM 845 C C . MET A 1 108 ? -2.793 5.170 11.831 1.00 80.19 108 MET A C 1
ATOM 847 O O . MET A 1 108 ? -2.130 4.135 11.840 1.00 80.19 108 MET A O 1
ATOM 851 N N . ARG A 1 109 ? -2.368 6.276 12.465 1.00 81.81 109 ARG A N 1
ATOM 852 C CA . ARG A 1 109 ? -1.130 6.317 13.262 1.00 81.81 109 ARG A CA 1
ATOM 853 C C . ARG A 1 109 ? -1.178 5.390 14.476 1.00 81.81 109 ARG A C 1
ATOM 855 O O . ARG A 1 109 ? -0.164 4.758 14.757 1.00 81.81 109 ARG A O 1
ATOM 862 N N . ASN A 1 110 ? -2.310 5.313 15.173 1.00 82.50 110 ASN A N 1
ATOM 863 C CA . ASN A 1 110 ? -2.476 4.417 16.315 1.00 82.50 110 ASN A CA 1
ATOM 864 C C . ASN A 1 110 ? -2.452 2.952 15.872 1.00 82.50 110 ASN A C 1
ATOM 866 O O . ASN A 1 110 ? -1.633 2.204 16.394 1.00 82.50 110 ASN A O 1
ATOM 870 N N . ILE A 1 111 ? -3.217 2.584 14.835 1.00 80.00 111 ILE A N 1
ATOM 871 C CA . ILE A 1 111 ? -3.206 1.227 14.252 1.00 80.00 111 ILE A CA 1
ATOM 872 C C . ILE A 1 111 ? -1.772 0.814 13.894 1.00 80.00 111 ILE A C 1
ATOM 874 O O . ILE A 1 111 ? -1.301 -0.257 14.267 1.00 80.00 111 ILE A O 1
ATOM 878 N N . PHE A 1 112 ? -1.022 1.699 13.235 1.00 77.00 112 PHE A N 1
ATOM 879 C CA . PHE A 1 112 ? 0.367 1.424 12.867 1.00 77.00 112 PHE A CA 1
ATOM 880 C C . PHE A 1 112 ? 1.295 1.301 14.076 1.00 77.00 112 PHE A C 1
ATOM 882 O O . PHE A 1 112 ? 2.163 0.430 14.117 1.00 77.00 112 PHE A O 1
ATOM 889 N N . ARG A 1 113 ? 1.150 2.181 15.065 1.00 76.56 113 ARG A N 1
ATOM 890 C CA . ARG A 1 113 ? 2.004 2.166 16.255 1.00 76.56 113 ARG A CA 1
ATOM 891 C C . ARG A 1 113 ? 1.743 0.942 17.129 1.00 76.56 113 ARG A C 1
ATOM 893 O O . ARG A 1 113 ? 2.692 0.382 17.670 1.00 76.56 113 ARG A O 1
ATOM 900 N N . GLU A 1 114 ? 0.486 0.564 17.291 1.00 75.94 114 GLU A N 1
ATOM 901 C CA . GLU A 1 114 ? 0.073 -0.501 18.200 1.00 75.94 114 GLU A CA 1
ATOM 902 C C . GLU A 1 114 ? 0.171 -1.859 17.519 1.00 75.94 114 GLU A C 1
ATOM 904 O O . GLU A 1 114 ? 0.805 -2.754 18.063 1.00 75.94 114 GLU A O 1
ATOM 909 N N . LYS A 1 115 ? -0.338 -1.995 16.292 1.00 73.12 115 LYS A N 1
ATOM 910 C CA . LYS A 1 115 ? -0.448 -3.301 15.638 1.00 73.12 115 LYS A CA 1
ATOM 911 C C . LYS A 1 115 ? 0.757 -3.635 14.760 1.00 73.12 115 LYS A C 1
ATOM 913 O O . LYS A 1 115 ? 1.373 -4.681 14.940 1.00 73.12 115 LYS A O 1
ATOM 918 N N . MET A 1 116 ? 1.205 -2.742 13.869 1.00 71.94 116 MET A N 1
ATOM 919 C CA . MET A 1 116 ? 2.379 -3.072 13.037 1.00 71.94 116 MET A CA 1
ATOM 920 C C . MET A 1 116 ? 3.677 -3.178 13.836 1.00 71.94 116 MET A C 1
ATOM 922 O O . MET A 1 116 ? 4.436 -4.123 13.639 1.00 71.94 116 MET A O 1
ATOM 926 N N . VAL A 1 117 ? 3.990 -2.189 14.680 1.00 64.88 117 VAL A N 1
ATOM 927 C CA . VAL A 1 117 ? 5.290 -2.176 15.374 1.00 64.88 117 VAL A CA 1
ATOM 928 C C . VAL A 1 117 ? 5.365 -3.306 16.397 1.00 64.88 117 VAL A C 1
ATOM 930 O O . VAL A 1 117 ? 6.414 -3.937 16.530 1.00 64.88 117 VAL A O 1
ATOM 933 N N . GLN A 1 118 ? 4.274 -3.588 17.114 1.00 65.19 118 GLN A N 1
ATOM 934 C CA . GLN A 1 118 ? 4.306 -4.611 18.156 1.00 65.19 118 GLN A CA 1
ATOM 935 C C . GLN A 1 118 ? 4.095 -6.018 17.616 1.00 65.19 118 GLN A C 1
ATOM 937 O O . GLN A 1 118 ? 4.774 -6.932 18.082 1.00 65.19 118 GLN A O 1
ATOM 942 N N . GLU A 1 119 ? 3.199 -6.213 16.649 1.00 65.94 119 GLU A N 1
ATOM 943 C CA . GLU A 1 119 ? 2.876 -7.562 16.195 1.00 65.94 119 GLU A CA 1
ATOM 944 C C . GLU A 1 119 ? 3.705 -7.980 14.996 1.00 65.94 119 GLU A C 1
ATOM 946 O O . GLU A 1 119 ? 4.251 -9.075 14.987 1.00 65.94 119 GLU A O 1
ATOM 951 N N . ILE A 1 120 ? 3.850 -7.118 13.997 1.00 67.38 120 ILE A N 1
ATOM 952 C CA . ILE A 1 120 ? 4.442 -7.518 12.720 1.00 67.38 120 ILE A CA 1
ATOM 953 C C . ILE A 1 120 ? 5.938 -7.324 12.728 1.00 67.38 120 ILE A C 1
ATOM 955 O O . ILE A 1 120 ? 6.656 -8.256 12.393 1.00 67.38 120 ILE A O 1
ATOM 959 N N . TYR A 1 121 ? 6.433 -6.155 13.144 1.00 64.00 121 TYR A N 1
ATOM 960 C CA . TYR A 1 121 ? 7.874 -5.929 13.165 1.00 64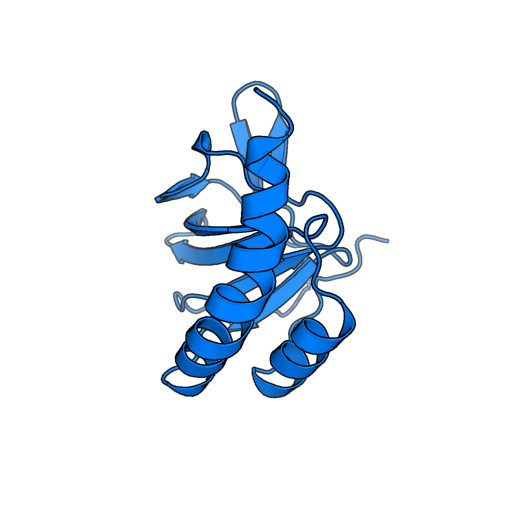.00 121 TYR A CA 1
ATOM 961 C C . TYR A 1 121 ? 8.550 -6.956 14.073 1.00 64.00 121 TYR A C 1
ATOM 963 O O . TYR A 1 121 ? 9.519 -7.561 13.656 1.00 64.00 121 TYR A O 1
ATOM 971 N N . ARG A 1 122 ? 7.983 -7.275 15.246 1.00 64.31 122 ARG A N 1
ATOM 972 C CA . ARG A 1 122 ? 8.534 -8.321 16.128 1.00 64.31 122 ARG A CA 1
ATOM 973 C C . ARG A 1 122 ? 8.409 -9.745 15.574 1.00 64.31 122 ARG A C 1
ATOM 975 O O . ARG A 1 122 ? 9.326 -10.539 15.774 1.00 64.31 122 ARG A O 1
ATOM 982 N N . LYS A 1 123 ? 7.291 -10.100 14.925 1.00 66.06 123 LYS A N 1
ATOM 983 C CA . LYS A 1 123 ? 7.100 -11.449 14.351 1.00 66.06 123 LYS A CA 1
ATOM 984 C C . LYS A 1 123 ? 7.944 -11.648 13.090 1.00 66.06 123 LYS A C 1
ATOM 986 O O . LYS A 1 123 ? 8.507 -12.720 12.902 1.00 66.06 123 LYS A O 1
ATOM 991 N N . CYS A 1 124 ? 8.064 -10.617 12.261 1.00 67.00 124 CYS A N 1
ATOM 992 C CA . CYS A 1 124 ? 8.726 -10.681 10.965 1.00 67.00 124 CYS A CA 1
ATOM 993 C C . CYS A 1 124 ? 10.207 -10.289 11.017 1.00 67.00 124 CYS A C 1
ATOM 995 O O . CYS A 1 124 ? 10.963 -10.805 10.203 1.00 67.00 124 CYS A O 1
ATOM 997 N N . SER A 1 125 ? 10.672 -9.486 11.989 1.00 57.25 125 SER A N 1
ATOM 998 C CA . SER A 1 125 ? 12.110 -9.217 12.184 1.00 57.25 125 SER A CA 1
ATOM 999 C C . SER A 1 125 ? 12.887 -10.484 12.538 1.00 57.25 125 SER A C 1
ATOM 1001 O O . SER A 1 125 ? 13.985 -10.679 12.032 1.00 57.25 125 SER A O 1
ATOM 1003 N N . ARG A 1 126 ? 12.292 -11.395 13.323 1.00 48.81 126 ARG A N 1
ATOM 1004 C CA . ARG A 1 126 ? 12.870 -12.723 13.609 1.00 48.81 126 ARG A CA 1
ATOM 1005 C C . ARG A 1 126 ? 13.028 -13.598 12.361 1.00 48.81 126 ARG A C 1
ATOM 1007 O O . ARG A 1 126 ? 13.796 -14.548 12.384 1.00 48.81 126 ARG A O 1
ATOM 1014 N N . PHE A 1 127 ? 12.308 -13.293 11.282 1.00 42.66 127 PHE A N 1
ATOM 1015 C CA . PHE A 1 127 ? 12.401 -14.020 10.017 1.00 42.66 127 PHE A CA 1
ATOM 1016 C C . PHE A 1 127 ? 13.603 -13.564 9.169 1.00 42.66 127 PHE A C 1
ATOM 1018 O O . PHE A 1 127 ? 14.094 -14.336 8.350 1.00 42.66 127 PHE A O 1
ATOM 1025 N N . PHE A 1 128 ? 14.105 -12.341 9.381 1.00 38.94 128 PHE A N 1
ATOM 1026 C CA . PHE A 1 128 ? 15.272 -11.805 8.669 1.00 38.94 128 PHE A CA 1
ATOM 1027 C C . PHE A 1 128 ? 16.613 -12.257 9.271 1.00 38.94 128 P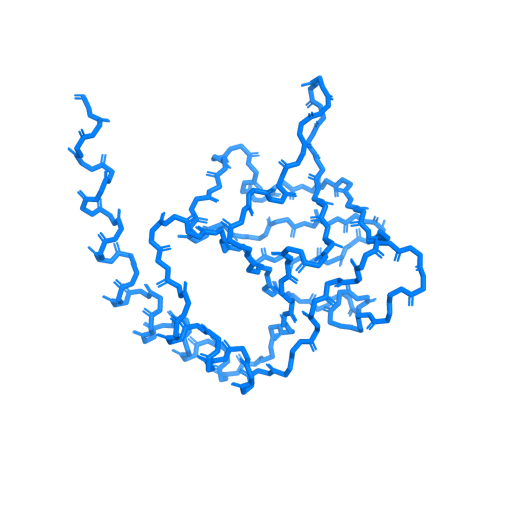HE A C 1
ATOM 1029 O O . PHE A 1 128 ? 17.610 -12.272 8.563 1.00 38.94 128 PHE A O 1
ATOM 1036 N N . GLU A 1 129 ? 16.641 -12.700 10.532 1.00 36.75 129 GLU A N 1
ATOM 1037 C CA . GLU A 1 129 ? 17.848 -13.263 11.172 1.00 36.75 129 GLU A CA 1
ATOM 1038 C C . GLU A 1 129 ? 18.132 -14.728 10.771 1.00 36.75 129 GLU A C 1
ATOM 1040 O O . GLU A 1 129 ? 19.165 -15.277 11.137 1.00 36.75 129 GLU A O 1
ATOM 1045 N N . GLY A 1 130 ? 17.230 -15.377 10.022 1.00 31.19 130 GLY A N 1
ATOM 1046 C CA . GLY A 1 130 ? 17.375 -16.771 9.572 1.00 31.19 130 GLY A CA 1
ATOM 1047 C C . GLY A 1 130 ? 17.948 -16.949 8.161 1.00 31.19 130 GLY A C 1
ATOM 1048 O O . GLY A 1 130 ? 18.108 -18.082 7.715 1.00 31.19 130 GLY A O 1
ATOM 1049 N N . TYR A 1 131 ? 18.229 -15.850 7.456 1.00 35.50 131 TYR A N 1
ATOM 1050 C CA . TYR A 1 131 ? 18.841 -15.838 6.125 1.00 35.50 131 TYR A CA 1
ATOM 1051 C C . TYR A 1 131 ? 20.106 -14.971 6.171 1.00 35.50 131 TYR A C 1
ATOM 1053 O O . TYR A 1 131 ? 20.134 -13.860 5.645 1.00 35.50 131 TYR A O 1
ATOM 1061 N N . SER A 1 132 ? 21.132 -15.453 6.870 1.00 33.00 132 SER A N 1
ATOM 1062 C CA . SER A 1 132 ? 22.493 -14.898 6.868 1.00 33.00 132 SER A CA 1
ATOM 1063 C C . SER A 1 132 ? 23.482 -15.982 6.477 1.00 33.00 132 SER A C 1
ATOM 1065 O O . SER A 1 132 ? 23.316 -17.115 6.983 1.00 33.00 132 SER A O 1
#

Secondary structure (DSSP, 8-state):
--PPPEEE-HHHHHHHHHHH--TTSEEEEEEEETTEEEEEEEEES--GGGTT-EE-EE--TT---HHHHTS-EEEEEESS--EEEETTEEEEE-STTEEEEE--HHHHHHHIIIIIIIIIIHHHHHHHTT--

Organism: Paramuricea clavata (NCBI:txid317549)

Radius of gyration: 14.32 Å; chains: 1; bounding box: 35×31×35 Å

Foldseek 3Di:
DQAFAAADEPVVVLVCCVPPDALLKWKFKWFDDPQWIATCDTQHDDDPVRHRDIAHEDTPPPDPRVLHVPRFIKMKIFSDDQWDDDPPGTYGYGTHRIHMYTPDDDSNVCSCVPPRVPPHCVRNVVVVVVPD

InterPro domains:
  IPR008993 Tissue inhibitor of metalloproteinases-like, OB-fold [SSF50242] (37-126)
  IPR018933 Netrin module, non-TIMP type [PF01759] (37-109)

Sequence (132 aa):
EKECPKCFSVDDFEDLFDKNINCSSYLTRVKSIGGLMKVKKAYIKAYDAVEYATMPYVIPEFCQCDEINNGVASLVFGQSDYFRTNGKEISLVLDSGTTVAKWDGKKMRNIFREKMVQEIYRKCSRFFEGYS

pLDDT: mean 78.3, std 13.33, range [31.19, 92.12]